Protein AF-A0A6L5G1Q9-F1 (afdb_monomer_lite)

pLDDT: mean 76.97, std 19.08, range [41.25, 98.44]

Foldseek 3Di:
DDDDDDDDPPPPPPPPPPPQEDAAPAPQWVVQEEAFFDKIWGPDWFFWKKKLDQLVLAPQGHPDDGSVCCNVCVVVDQQHPPVDDMDTFDGDPPTDTDMGTHHNDDFDKMKMWGFRCPPVRNHIYIDIHGHDDDPPDPPPPPPPPPPDPPPDPPPDPPPPPVVVVPVVVPPPPPDDDDDD

Sequence (180 aa):
MATLILATIAALLVPAGPASAHGPCLNCLEPSAGPPGTLVQVAPEGVLAVWNPRPNMLALGVPGSSKECDIACARAKPMYHYDEPVVVLAEERPRAPLSFTVPDAPLGRYLVVIYNGSESGHHYTWDFFTVEPTPILPKTVREAGTGWGWVGVAVVGSGAIFGAGYLIGRRRRVSRLPVN

Structure (mmCIF, N/CA/C/O backbone):
data_AF-A0A6L5G1Q9-F1
#
_entry.id   AF-A0A6L5G1Q9-F1
#
loop_
_atom_site.group_PDB
_atom_site.id
_atom_site.type_symbol
_atom_site.label_atom_id
_atom_site.label_alt_id
_atom_site.label_comp_id
_atom_site.label_asym_id
_atom_site.label_entity_id
_atom_site.label_seq_id
_atom_site.pdbx_PDB_ins_code
_atom_site.Cartn_x
_atom_site.Cartn_y
_atom_site.Cartn_z
_atom_site.occupancy
_atom_site.B_iso_or_equiv
_atom_site.auth_seq_id
_atom_site.auth_comp_id
_atom_site.auth_asym_id
_atom_site.auth_atom_id
_atom_site.pdbx_PDB_model_num
ATOM 1 N N . MET A 1 1 ? 52.986 -9.286 -50.124 1.00 41.25 1 MET A N 1
ATOM 2 C CA . MET A 1 1 ? 52.302 -9.942 -48.990 1.00 41.25 1 MET A CA 1
ATOM 3 C C . MET A 1 1 ? 52.219 -8.920 -47.871 1.00 41.25 1 MET A C 1
ATOM 5 O O . MET A 1 1 ? 53.256 -8.577 -47.326 1.00 41.25 1 MET A O 1
ATOM 9 N N . ALA A 1 2 ? 51.041 -8.344 -47.628 1.00 42.62 2 ALA A N 1
ATOM 10 C CA . ALA A 1 2 ? 50.836 -7.311 -46.613 1.00 42.62 2 ALA A CA 1
ATOM 11 C C . ALA A 1 2 ? 49.766 -7.796 -45.629 1.00 42.62 2 ALA A C 1
ATOM 13 O O . ALA A 1 2 ? 48.678 -8.200 -46.036 1.00 42.62 2 ALA A O 1
ATOM 14 N N . THR A 1 3 ? 50.141 -7.827 -44.356 1.00 57.22 3 THR A N 1
ATOM 15 C CA . THR A 1 3 ? 49.402 -8.416 -43.240 1.00 57.22 3 THR A CA 1
ATOM 16 C C . THR A 1 3 ? 48.298 -7.465 -42.782 1.00 57.22 3 THR A C 1
ATOM 18 O O . THR A 1 3 ? 48.574 -6.319 -42.433 1.00 57.22 3 THR A O 1
ATOM 21 N N . LEU A 1 4 ? 47.048 -7.929 -42.790 1.00 60.22 4 LEU A N 1
ATOM 22 C CA . LEU A 1 4 ? 45.874 -7.157 -42.383 1.00 60.22 4 LEU A CA 1
ATOM 23 C C . LEU A 1 4 ? 45.631 -7.376 -40.878 1.00 60.22 4 LEU A C 1
ATOM 25 O O . LEU A 1 4 ? 45.304 -8.485 -40.461 1.00 60.22 4 LEU A O 1
ATOM 29 N N . ILE A 1 5 ? 45.830 -6.341 -40.057 1.00 55.56 5 ILE A N 1
ATOM 30 C CA . ILE A 1 5 ? 45.563 -6.380 -38.611 1.00 55.56 5 ILE A CA 1
ATOM 31 C C . ILE A 1 5 ? 44.097 -5.990 -38.392 1.00 55.56 5 ILE A C 1
ATOM 33 O O . ILE A 1 5 ? 43.738 -4.819 -38.494 1.00 55.56 5 ILE A O 1
ATOM 37 N N . LEU A 1 6 ? 43.243 -6.978 -38.111 1.00 62.41 6 LEU A N 1
ATOM 38 C CA . LEU A 1 6 ? 41.862 -6.759 -37.679 1.00 62.41 6 LEU A CA 1
ATOM 39 C C . LEU A 1 6 ? 41.865 -6.475 -36.168 1.00 62.41 6 LEU A C 1
ATOM 41 O O . LEU A 1 6 ? 42.057 -7.379 -35.358 1.00 62.41 6 LEU A O 1
ATOM 45 N N . ALA A 1 7 ? 41.690 -5.211 -35.784 1.00 55.91 7 ALA A N 1
ATOM 46 C CA . ALA A 1 7 ? 41.508 -4.825 -34.389 1.00 55.91 7 ALA A CA 1
ATOM 47 C C . ALA A 1 7 ? 40.036 -5.024 -33.993 1.00 55.91 7 ALA A C 1
ATOM 49 O O . ALA A 1 7 ? 39.171 -4.214 -34.322 1.00 55.91 7 ALA A O 1
ATOM 50 N N . THR A 1 8 ? 39.745 -6.125 -33.302 1.00 61.81 8 THR A N 1
ATOM 51 C CA . THR A 1 8 ? 38.412 -6.424 -32.770 1.00 61.81 8 THR A CA 1
ATOM 52 C C . THR A 1 8 ? 38.162 -5.570 -31.527 1.00 61.81 8 THR A C 1
ATOM 54 O O . THR A 1 8 ? 38.646 -5.878 -30.439 1.00 61.81 8 THR A O 1
ATOM 57 N N . ILE A 1 9 ? 37.414 -4.477 -31.676 1.00 61.72 9 ILE A N 1
ATOM 58 C CA . ILE A 1 9 ? 36.920 -3.686 -30.543 1.00 61.72 9 ILE A CA 1
ATOM 59 C C . ILE A 1 9 ? 35.783 -4.483 -29.893 1.00 61.72 9 ILE A C 1
ATOM 61 O O . ILE A 1 9 ? 34.638 -4.435 -30.336 1.00 61.72 9 ILE A O 1
ATOM 65 N N . ALA A 1 10 ? 36.102 -5.253 -28.853 1.00 61.66 10 ALA A N 1
ATOM 66 C CA . ALA A 1 10 ? 35.104 -5.859 -27.983 1.00 61.66 10 ALA A CA 1
ATOM 67 C C . ALA A 1 10 ? 34.525 -4.764 -27.074 1.00 61.66 10 ALA A C 1
ATOM 69 O O . ALA A 1 10 ? 35.066 -4.464 -26.011 1.00 61.66 10 ALA A O 1
ATOM 70 N N . ALA A 1 11 ? 33.444 -4.124 -27.520 1.00 58.44 11 ALA A N 1
ATOM 71 C CA . ALA A 1 11 ? 32.656 -3.247 -26.668 1.00 58.44 11 ALA A CA 1
ATOM 72 C C . ALA A 1 11 ? 32.031 -4.093 -25.547 1.00 58.44 11 ALA A C 1
ATOM 74 O O . ALA A 1 11 ? 31.109 -4.875 -25.781 1.00 58.44 11 ALA A O 1
ATOM 75 N N . LEU A 1 12 ? 32.567 -3.957 -24.333 1.00 55.59 12 LEU A N 1
ATOM 76 C CA . LEU A 1 12 ? 31.979 -4.479 -23.103 1.00 55.59 12 LEU A CA 1
ATOM 77 C C . LEU A 1 12 ? 30.628 -3.783 -22.877 1.00 55.59 12 LEU A C 1
ATOM 79 O O . LEU A 1 12 ? 30.547 -2.738 -22.237 1.00 55.59 12 LEU A O 1
ATOM 83 N N . LEU A 1 13 ? 29.562 -4.361 -23.431 1.00 55.50 13 LEU A N 1
ATOM 84 C CA . LEU A 1 13 ? 28.187 -4.095 -23.025 1.00 55.50 13 LEU A CA 1
ATOM 85 C C . LEU A 1 13 ? 28.040 -4.595 -21.587 1.00 55.50 13 LEU A C 1
ATOM 87 O O . LEU A 1 13 ? 27.753 -5.766 -21.358 1.00 55.50 13 LEU A O 1
ATOM 91 N N . VAL A 1 14 ? 28.286 -3.721 -20.611 1.00 54.00 14 VAL A N 1
ATOM 92 C CA . VAL A 1 14 ? 27.855 -3.961 -19.233 1.00 54.00 14 VAL A CA 1
ATOM 93 C C . VAL A 1 14 ? 26.326 -3.901 -19.260 1.00 54.00 14 VAL A C 1
ATOM 95 O O . VAL A 1 14 ? 25.788 -2.829 -19.550 1.00 54.00 14 VAL A O 1
ATOM 98 N N . PRO A 1 15 ? 25.600 -5.009 -19.023 1.00 51.84 15 PRO A N 1
ATOM 99 C CA . PRO A 1 15 ? 24.156 -4.932 -18.901 1.00 51.84 15 PRO A CA 1
ATOM 100 C C . PRO A 1 15 ? 23.852 -4.045 -17.693 1.00 51.84 15 PRO A C 1
ATOM 102 O O . PRO A 1 15 ? 24.214 -4.377 -16.563 1.00 51.84 15 PRO A O 1
ATOM 105 N N . ALA A 1 16 ? 23.226 -2.893 -17.934 1.00 54.84 16 ALA A N 1
ATOM 106 C CA . ALA A 1 16 ? 22.594 -2.134 -16.871 1.00 54.84 16 ALA A CA 1
ATOM 107 C C . ALA A 1 16 ? 21.560 -3.069 -16.234 1.00 54.84 16 ALA A C 1
ATOM 109 O O . ALA A 1 16 ? 20.587 -3.456 -16.883 1.00 54.84 16 ALA A O 1
ATOM 110 N N . GLY A 1 17 ? 21.836 -3.530 -15.013 1.00 50.44 17 GLY A N 1
ATOM 111 C CA . GLY A 1 17 ? 20.915 -4.396 -14.290 1.00 50.44 17 GLY A CA 1
ATOM 112 C C . GLY A 1 17 ? 19.554 -3.704 -14.152 1.00 50.44 17 GLY A C 1
ATOM 113 O O . GLY A 1 17 ? 19.522 -2.483 -13.979 1.00 50.44 17 GLY A O 1
ATOM 114 N N . PRO A 1 18 ? 18.437 -4.444 -14.241 1.00 52.12 18 PRO A N 1
ATOM 115 C CA . PRO A 1 18 ? 17.113 -3.863 -14.071 1.00 52.12 18 PRO A CA 1
ATOM 116 C C . PRO A 1 18 ? 17.001 -3.308 -12.649 1.00 52.12 18 PRO A C 1
ATOM 118 O O . PRO A 1 18 ? 17.084 -4.053 -11.669 1.00 52.12 18 PRO A O 1
ATOM 121 N N . ALA A 1 19 ? 16.838 -1.994 -12.525 1.00 57.06 19 ALA A N 1
ATOM 122 C CA . ALA A 1 19 ? 16.548 -1.342 -11.256 1.00 57.06 19 ALA A CA 1
ATOM 123 C C . ALA A 1 19 ? 15.048 -1.501 -10.955 1.00 57.06 19 ALA A C 1
ATOM 125 O O . ALA A 1 19 ? 14.304 -0.531 -10.919 1.00 57.06 19 ALA A O 1
ATOM 126 N N . SER A 1 20 ? 14.619 -2.751 -10.753 1.00 61.97 20 SER A N 1
ATOM 127 C CA . SER A 1 20 ? 13.203 -3.150 -10.709 1.00 61.97 20 SER A CA 1
ATOM 128 C C . SER A 1 20 ? 12.460 -2.763 -9.430 1.00 61.97 20 SER A C 1
ATOM 130 O O . SER A 1 20 ? 11.253 -2.955 -9.320 1.00 61.97 20 SER A O 1
ATOM 132 N N . ALA A 1 21 ? 13.146 -2.192 -8.443 1.00 66.50 21 ALA A N 1
ATOM 133 C CA . ALA A 1 21 ? 12.503 -1.630 -7.268 1.00 66.50 21 ALA A CA 1
ATOM 134 C C . ALA A 1 21 ? 13.220 -0.356 -6.843 1.00 66.50 21 ALA A C 1
ATOM 136 O O . ALA A 1 21 ? 14.438 -0.338 -6.641 1.00 66.50 21 ALA A O 1
ATOM 137 N N . HIS A 1 22 ? 12.441 0.697 -6.643 1.00 68.44 22 HIS A N 1
ATOM 138 C CA . HIS A 1 22 ? 12.877 1.819 -5.838 1.00 68.44 22 HIS A CA 1
ATOM 139 C C . HIS A 1 22 ? 12.649 1.458 -4.366 1.00 68.44 22 HIS A C 1
ATOM 141 O O . HIS A 1 22 ? 11.697 0.753 -4.028 1.00 68.44 22 HIS A O 1
ATOM 147 N N . GLY A 1 23 ? 13.567 1.885 -3.493 1.00 70.81 23 GLY A N 1
ATOM 148 C CA . GLY A 1 23 ? 13.466 1.667 -2.048 1.00 70.81 23 GLY A CA 1
ATOM 149 C C . GLY A 1 23 ? 12.203 2.300 -1.439 1.00 70.81 23 GLY A C 1
ATOM 150 O O . GLY A 1 23 ? 11.296 2.705 -2.173 1.00 70.81 23 GLY A O 1
ATOM 151 N N . PRO A 1 24 ? 12.131 2.426 -0.101 1.00 80.62 24 PRO A N 1
ATOM 152 C CA . PRO A 1 24 ? 11.036 3.175 0.490 1.00 80.62 24 PRO A CA 1
ATOM 153 C C . PRO A 1 24 ? 11.051 4.579 -0.095 1.00 80.62 24 PRO A C 1
ATOM 155 O O . PRO A 1 24 ? 12.080 5.253 -0.058 1.00 80.62 24 PRO A O 1
ATOM 158 N N . CYS A 1 25 ? 9.915 5.034 -0.595 1.00 87.88 25 CYS A N 1
ATOM 159 C CA . CYS A 1 25 ? 9.758 6.439 -0.954 1.00 87.88 25 CYS A CA 1
ATOM 160 C C . CYS A 1 25 ? 9.577 7.339 0.281 1.00 87.88 25 CYS A C 1
ATOM 162 O O . CYS A 1 25 ? 9.632 8.559 0.152 1.00 87.88 25 CYS A O 1
ATOM 164 N N . LEU A 1 26 ? 9.394 6.739 1.468 1.00 83.25 26 LEU A N 1
ATOM 165 C CA . LEU A 1 26 ? 9.315 7.350 2.803 1.00 83.25 26 LEU A CA 1
ATOM 166 C C . LEU A 1 26 ? 8.161 8.334 3.042 1.00 83.25 26 LEU A C 1
ATOM 168 O O . LEU A 1 26 ? 7.959 8.682 4.197 1.00 83.25 26 LEU A O 1
ATOM 172 N N . ASN A 1 27 ? 7.445 8.773 2.004 1.00 90.31 27 ASN A N 1
ATOM 173 C CA . ASN A 1 27 ? 6.257 9.629 2.070 1.00 90.31 27 ASN A CA 1
ATOM 174 C C . ASN A 1 27 ? 5.398 9.454 0.802 1.00 90.31 27 ASN A C 1
ATOM 176 O O . ASN A 1 27 ? 5.044 10.436 0.146 1.00 90.31 27 ASN A O 1
ATOM 180 N N . CYS A 1 28 ? 5.129 8.211 0.390 1.00 94.75 28 CYS A N 1
ATOM 181 C CA . CYS A 1 28 ? 4.230 7.990 -0.744 1.00 94.75 28 CYS A CA 1
ATOM 182 C C . CYS A 1 28 ? 2.758 8.100 -0.370 1.00 94.75 28 CYS A C 1
ATOM 184 O O . CYS A 1 28 ? 1.931 8.261 -1.260 1.00 94.75 28 CYS A O 1
ATOM 186 N N . LEU A 1 29 ? 2.419 7.914 0.903 1.00 97.12 29 LEU A N 1
ATOM 187 C CA . LEU A 1 29 ? 1.039 7.822 1.364 1.00 97.12 29 LEU A CA 1
ATOM 188 C C . LEU A 1 29 ? 0.688 9.059 2.179 1.00 97.12 29 LEU A C 1
ATOM 190 O O . LEU A 1 29 ? 1.331 9.326 3.191 1.00 97.12 29 LEU A O 1
ATOM 194 N N . GLU A 1 30 ? -0.353 9.773 1.759 1.00 97.50 30 GLU A N 1
ATOM 195 C CA . GLU A 1 30 ? -0.864 10.940 2.474 1.00 97.50 30 GLU A CA 1
ATOM 196 C C . GLU A 1 30 ? -2.378 10.794 2.729 1.00 97.50 30 GLU A C 1
ATOM 198 O O . GLU A 1 30 ? -3.166 10.837 1.778 1.00 97.50 30 GLU A O 1
ATOM 203 N N . PRO A 1 31 ? -2.812 10.614 3.991 1.00 97.75 31 PRO A N 1
ATOM 204 C CA . PRO A 1 31 ? -1.974 10.394 5.174 1.00 97.75 31 PRO A CA 1
ATOM 205 C C . PRO A 1 31 ? -1.308 9.003 5.160 1.00 97.75 31 PRO A C 1
ATOM 207 O O . PRO A 1 31 ? -1.755 8.090 4.466 1.00 97.75 31 PRO A O 1
ATOM 210 N N . SER A 1 32 ? -0.272 8.814 5.982 1.00 97.06 32 SER A N 1
ATOM 211 C CA . SER A 1 32 ? 0.403 7.517 6.195 1.00 97.06 32 SER A CA 1
ATOM 212 C C . SER A 1 32 ? -0.124 6.736 7.410 1.00 97.06 32 SER A C 1
ATOM 214 O O . SER A 1 32 ? 0.368 5.651 7.734 1.00 97.06 32 SER A O 1
ATOM 216 N N . ALA A 1 33 ? -1.136 7.268 8.094 1.00 97.75 33 ALA A N 1
ATOM 217 C CA . ALA A 1 33 ? -1.801 6.620 9.214 1.00 97.75 33 ALA A CA 1
ATOM 218 C C . ALA A 1 33 ? -3.267 7.053 9.320 1.00 97.75 33 ALA A C 1
ATOM 220 O O . ALA A 1 33 ? -3.642 8.141 8.877 1.00 97.75 33 ALA A O 1
ATOM 221 N N . GLY A 1 34 ? -4.090 6.190 9.909 1.00 97.62 34 GLY A N 1
ATOM 222 C CA . GLY A 1 34 ? -5.487 6.476 10.211 1.00 97.62 34 GLY A CA 1
ATOM 223 C C . GLY A 1 34 ? -6.336 5.212 10.350 1.00 97.62 34 GLY A C 1
ATOM 224 O O . GLY A 1 34 ? -5.842 4.097 10.158 1.00 97.62 34 GLY A O 1
ATOM 225 N N . PRO A 1 35 ? -7.620 5.351 10.708 1.00 97.88 35 PRO A N 1
ATOM 226 C CA . PRO A 1 35 ? -8.516 4.210 10.854 1.00 97.88 35 PRO A CA 1
ATOM 227 C C . PRO A 1 35 ? -8.919 3.587 9.507 1.00 97.88 35 PRO A C 1
ATOM 229 O O . PRO A 1 35 ? -8.747 4.220 8.455 1.00 97.88 35 PRO A O 1
ATOM 232 N N . PRO A 1 36 ? -9.527 2.385 9.517 1.00 97.38 36 PRO A N 1
ATOM 233 C CA . PRO A 1 36 ? -10.255 1.870 8.362 1.00 97.38 36 PRO A CA 1
ATOM 234 C C . PRO A 1 36 ? -11.224 2.913 7.794 1.00 97.38 36 PRO A C 1
ATOM 236 O O . PRO A 1 36 ? -11.874 3.648 8.542 1.00 97.38 36 PRO A O 1
ATOM 239 N N . GLY A 1 37 ? -11.315 3.002 6.468 1.00 97.44 37 GLY A N 1
ATOM 240 C CA . GLY A 1 37 ? -12.124 4.022 5.796 1.00 97.44 37 GLY A CA 1
ATOM 241 C C . GLY A 1 37 ? -11.395 5.340 5.497 1.00 97.44 37 GLY A C 1
ATOM 242 O O . GLY A 1 37 ? -11.940 6.176 4.776 1.00 97.44 37 GLY A O 1
ATOM 243 N N . THR A 1 38 ? -10.170 5.539 5.994 1.00 98.25 38 THR A N 1
ATOM 244 C CA . THR A 1 38 ? -9.340 6.705 5.640 1.00 98.25 38 THR A CA 1
ATOM 245 C C . THR A 1 38 ? -9.088 6.748 4.130 1.00 98.25 38 THR A C 1
ATOM 247 O O . THR A 1 38 ? -8.693 5.742 3.543 1.00 98.25 38 TH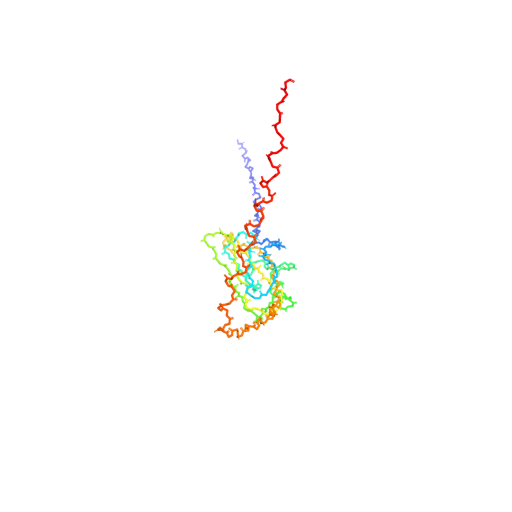R A O 1
ATOM 250 N N . LEU A 1 39 ? -9.306 7.905 3.496 1.00 98.44 39 LEU A N 1
ATOM 251 C CA . LEU A 1 39 ? -8.911 8.145 2.107 1.00 98.44 39 LEU A CA 1
ATOM 252 C C . LEU A 1 39 ? -7.425 8.508 2.066 1.00 98.44 39 LEU A C 1
ATOM 254 O O . LEU A 1 39 ? -7.015 9.471 2.709 1.00 98.44 39 LEU A O 1
ATOM 258 N N . VAL A 1 40 ? -6.651 7.755 1.293 1.00 98.38 40 VAL A N 1
ATOM 259 C CA . VAL A 1 40 ? -5.206 7.918 1.131 1.00 98.38 40 VAL A CA 1
ATOM 260 C C . VAL A 1 40 ? -4.902 8.315 -0.302 1.00 98.38 40 VAL A C 1
ATOM 262 O O . VAL A 1 40 ? -5.382 7.682 -1.244 1.00 98.38 40 VAL A O 1
ATOM 265 N N . GLN A 1 41 ? -4.087 9.352 -0.457 1.00 98.06 41 GLN A N 1
ATOM 266 C CA . GLN A 1 41 ? -3.495 9.756 -1.724 1.00 98.06 41 GLN A CA 1
ATOM 267 C C . GLN A 1 41 ? -2.110 9.138 -1.875 1.00 98.06 41 GLN A C 1
ATOM 269 O O . GLN A 1 41 ? -1.348 9.067 -0.911 1.00 98.06 41 GLN A O 1
ATOM 274 N N . VAL A 1 42 ? -1.784 8.711 -3.093 1.00 96.56 42 VAL A N 1
ATOM 275 C CA . VAL A 1 42 ? -0.505 8.082 -3.415 1.00 96.56 42 VAL A CA 1
ATOM 276 C C . VAL A 1 42 ? 0.335 9.000 -4.297 1.00 96.56 42 VAL A C 1
ATOM 278 O O . VAL A 1 42 ? -0.097 9.416 -5.372 1.00 96.56 42 VAL A O 1
ATOM 281 N N . ALA A 1 43 ? 1.570 9.256 -3.882 1.00 91.81 43 ALA A N 1
ATOM 282 C CA . ALA A 1 43 ? 2.612 9.873 -4.692 1.00 91.81 43 ALA A CA 1
ATOM 283 C C . ALA A 1 43 ? 3.825 8.932 -4.735 1.00 91.81 43 ALA A C 1
ATOM 285 O O . ALA A 1 43 ? 4.238 8.471 -3.688 1.00 91.81 43 ALA A O 1
ATOM 286 N N . PRO A 1 44 ? 4.455 8.632 -5.879 1.00 88.88 44 PRO A N 1
ATOM 287 C CA . PRO A 1 44 ? 4.199 9.163 -7.212 1.00 88.88 44 PRO A CA 1
ATOM 288 C C . PRO A 1 44 ? 2.986 8.508 -7.895 1.00 88.88 44 PRO A C 1
ATOM 290 O O . PRO A 1 44 ? 2.416 7.545 -7.390 1.00 88.88 44 PRO A O 1
ATOM 293 N N . GLU A 1 45 ? 2.643 8.997 -9.092 1.00 92.75 45 GLU A N 1
ATOM 294 C CA . GLU A 1 45 ? 1.679 8.337 -9.980 1.00 92.75 45 GLU A CA 1
ATOM 295 C C . GLU A 1 45 ? 2.049 6.869 -10.215 1.00 92.75 45 GLU A C 1
ATOM 297 O O . GLU A 1 45 ? 3.227 6.536 -10.424 1.00 92.75 45 GLU A O 1
ATOM 302 N N . GLY A 1 46 ? 1.031 6.015 -10.272 1.00 93.38 46 GLY A N 1
ATOM 303 C CA . GLY A 1 46 ? 1.160 4.577 -10.433 1.00 93.38 46 GLY A CA 1
ATOM 304 C C . GLY A 1 46 ? 0.086 3.995 -11.345 1.00 93.38 46 GLY A C 1
ATOM 305 O O . GLY A 1 46 ? -0.724 4.710 -11.924 1.00 93.38 46 GLY A O 1
ATOM 306 N N . VAL A 1 47 ? 0.116 2.676 -11.493 1.00 96.00 47 VAL A N 1
ATOM 307 C CA . VAL A 1 47 ? -0.929 1.897 -12.175 1.00 96.00 47 VAL A CA 1
ATOM 308 C C . VAL A 1 47 ? -1.612 0.912 -11.238 1.00 96.00 47 VAL A C 1
ATOM 310 O O . VAL A 1 47 ? -2.668 0.397 -11.572 1.00 96.00 47 VAL A O 1
ATOM 313 N N . LEU A 1 48 ? -0.999 0.595 -10.093 1.00 96.62 48 LEU A N 1
ATOM 314 C CA . LEU A 1 48 ? -1.504 -0.403 -9.158 1.00 96.62 48 LEU A CA 1
ATOM 315 C C . LEU A 1 48 ? -0.965 -0.127 -7.751 1.00 96.62 48 LEU A C 1
ATOM 317 O O . LEU A 1 48 ? 0.243 0.040 -7.583 1.00 96.62 48 LEU A O 1
ATOM 321 N N . ALA A 1 49 ? -1.839 -0.142 -6.749 1.00 97.00 49 ALA A N 1
ATOM 322 C CA . ALA A 1 49 ? -1.474 -0.143 -5.335 1.00 97.00 49 ALA A CA 1
ATOM 323 C C . ALA A 1 49 ? -1.961 -1.441 -4.674 1.00 97.00 49 ALA A C 1
ATOM 325 O O . ALA A 1 49 ? -3.124 -1.817 -4.815 1.00 97.00 49 ALA A O 1
ATOM 326 N N . VAL A 1 50 ? -1.077 -2.130 -3.950 1.00 97.06 50 VAL A N 1
ATOM 327 C CA . VAL A 1 50 ? -1.352 -3.419 -3.301 1.00 97.06 50 VAL A CA 1
ATOM 328 C C . VAL A 1 50 ? -1.064 -3.326 -1.808 1.00 97.06 50 VAL A C 1
ATOM 330 O O . VAL A 1 50 ? 0.036 -2.964 -1.396 1.00 97.06 50 VAL A O 1
ATOM 333 N N . TRP A 1 51 ? -2.049 -3.698 -1.003 1.00 97.19 51 TRP A N 1
ATOM 334 C CA . TRP A 1 51 ? -1.994 -3.787 0.451 1.00 97.19 51 TRP A CA 1
ATOM 335 C C . TRP A 1 51 ? -1.528 -5.164 0.916 1.00 97.19 51 TRP A C 1
ATOM 337 O O . TRP A 1 51 ? -1.983 -6.185 0.392 1.00 97.19 51 TRP A O 1
ATOM 347 N N . ASN A 1 52 ? -0.678 -5.186 1.946 1.00 95.50 52 ASN A N 1
ATOM 348 C CA . ASN A 1 52 ? -0.188 -6.396 2.612 1.00 95.50 52 ASN A CA 1
ATOM 349 C C . ASN A 1 52 ? 0.350 -7.472 1.642 1.00 95.50 52 ASN A C 1
ATOM 351 O O . ASN A 1 52 ? -0.011 -8.648 1.765 1.00 95.50 52 ASN A O 1
ATOM 355 N N . PRO A 1 53 ? 1.180 -7.116 0.642 1.00 93.69 53 PRO A N 1
ATOM 356 C CA . PRO A 1 53 ? 1.631 -8.084 -0.345 1.00 93.69 53 PRO A CA 1
ATOM 357 C C . PRO A 1 53 ? 2.484 -9.173 0.302 1.00 93.69 53 PRO A C 1
ATOM 359 O O . PRO A 1 53 ? 3.169 -8.962 1.305 1.00 93.69 53 PRO A O 1
ATOM 362 N N . ARG A 1 54 ? 2.470 -10.364 -0.299 1.00 90.81 54 ARG A N 1
ATOM 363 C CA . ARG A 1 54 ? 3.325 -11.470 0.140 1.00 90.81 54 ARG A CA 1
ATOM 364 C C . ARG A 1 54 ? 4.735 -11.330 -0.442 1.00 90.81 54 ARG A C 1
ATOM 366 O O . ARG A 1 54 ? 4.872 -10.862 -1.572 1.00 90.81 54 ARG A O 1
ATOM 373 N N . PRO A 1 55 ? 5.776 -11.828 0.250 1.00 88.12 55 PRO A N 1
ATOM 374 C CA . PRO A 1 55 ? 7.156 -11.784 -0.245 1.00 88.12 55 PRO A CA 1
ATOM 375 C C . PRO A 1 55 ? 7.332 -12.332 -1.663 1.00 88.12 55 PRO A C 1
ATOM 377 O O . PRO A 1 55 ? 8.056 -11.769 -2.476 1.00 88.12 55 PRO A O 1
ATOM 380 N N . ASN A 1 56 ? 6.647 -13.433 -1.979 1.00 87.50 56 ASN A N 1
ATOM 381 C CA . ASN A 1 56 ? 6.738 -14.099 -3.277 1.00 87.50 56 ASN A CA 1
ATOM 382 C C . ASN A 1 56 ? 6.081 -13.308 -4.422 1.00 87.50 56 ASN A C 1
ATOM 384 O O . ASN A 1 56 ? 6.348 -13.617 -5.580 1.00 87.50 56 ASN A O 1
ATOM 388 N N . MET A 1 57 ? 5.256 -12.300 -4.119 1.00 88.31 57 MET A N 1
ATOM 389 C CA . MET A 1 57 ? 4.677 -11.389 -5.113 1.00 88.31 57 MET A CA 1
ATOM 390 C C . MET A 1 57 ? 5.653 -10.284 -5.531 1.00 88.31 57 MET A C 1
ATOM 392 O O . MET A 1 57 ? 5.459 -9.639 -6.559 1.00 88.31 57 MET A O 1
ATOM 396 N N . LEU A 1 58 ? 6.697 -10.050 -4.737 1.00 87.31 58 LEU A N 1
ATOM 397 C CA . LEU A 1 58 ? 7.635 -8.957 -4.939 1.00 87.31 58 LEU A CA 1
ATOM 398 C C . LEU A 1 58 ? 8.831 -9.463 -5.739 1.00 87.31 58 LEU A C 1
ATOM 400 O O . LEU A 1 58 ? 9.504 -10.423 -5.352 1.00 87.31 58 LEU A O 1
ATOM 404 N N . ALA A 1 59 ? 9.094 -8.827 -6.883 1.00 83.12 59 ALA A N 1
ATOM 405 C CA . ALA A 1 59 ? 10.146 -9.263 -7.797 1.00 83.12 59 ALA A CA 1
ATOM 406 C C . ALA A 1 59 ? 11.512 -9.317 -7.098 1.00 83.12 59 ALA A C 1
ATOM 408 O O . ALA A 1 59 ? 12.227 -10.307 -7.272 1.00 83.12 59 ALA A O 1
ATOM 409 N N . LEU A 1 60 ? 11.802 -8.320 -6.253 1.00 80.44 60 LEU A N 1
ATOM 410 C CA . LEU A 1 60 ? 13.068 -8.151 -5.536 1.00 80.44 60 LEU A CA 1
ATOM 411 C C . LEU A 1 60 ? 12.950 -8.290 -4.005 1.00 80.44 60 LEU A C 1
ATOM 413 O O . LEU A 1 60 ? 13.961 -8.179 -3.319 1.00 80.44 60 LEU A O 1
ATOM 417 N N . GLY A 1 61 ? 11.754 -8.553 -3.468 1.00 79.12 61 GLY A N 1
ATOM 418 C CA . GLY A 1 61 ? 11.490 -8.493 -2.023 1.00 79.12 61 GLY A CA 1
ATOM 419 C C . GLY A 1 61 ? 11.225 -7.069 -1.508 1.00 79.12 61 GLY A C 1
ATOM 420 O O . GLY A 1 61 ? 10.987 -6.138 -2.279 1.00 79.12 61 GLY A O 1
ATOM 421 N N . VAL A 1 62 ? 11.232 -6.899 -0.192 1.00 69.44 62 VAL A N 1
ATOM 422 C CA . VAL A 1 62 ? 11.139 -5.614 0.531 1.00 69.44 62 VAL A CA 1
ATOM 423 C C . VAL A 1 62 ? 12.481 -5.347 1.235 1.00 69.44 62 VAL A C 1
ATOM 425 O O . VAL A 1 62 ? 13.373 -6.192 1.214 1.00 69.44 62 VAL A O 1
ATOM 428 N N . PRO A 1 63 ? 12.734 -4.157 1.805 1.00 62.47 63 PRO A N 1
ATOM 429 C CA . PRO A 1 63 ? 14.097 -3.736 2.119 1.00 62.47 63 PRO A CA 1
ATOM 430 C C . PRO A 1 63 ? 14.757 -4.577 3.219 1.00 62.47 63 PRO A C 1
ATOM 432 O O . PRO A 1 63 ? 14.112 -5.104 4.130 1.00 62.47 63 PRO A O 1
ATOM 435 N N . GLY A 1 64 ? 16.091 -4.585 3.178 1.00 59.22 64 GLY A N 1
ATOM 436 C CA . GLY A 1 64 ? 16.952 -5.142 4.224 1.00 59.22 64 GLY A CA 1
ATOM 437 C C . GLY A 1 64 ? 17.239 -6.638 4.091 1.00 59.22 64 GLY A C 1
ATOM 438 O O . GLY A 1 64 ? 17.903 -7.199 4.959 1.00 59.22 64 GLY A O 1
ATOM 439 N N . SER A 1 65 ? 16.769 -7.289 3.026 1.00 61.25 65 SER A N 1
ATOM 440 C CA . SER A 1 65 ? 16.983 -8.719 2.783 1.00 61.25 65 SER A CA 1
ATOM 441 C C . SER A 1 65 ? 16.989 -9.053 1.294 1.00 61.25 65 SER A C 1
ATOM 443 O O . SER A 1 65 ? 16.409 -8.330 0.492 1.00 61.25 65 SER A O 1
ATOM 445 N N . SER A 1 66 ? 17.633 -10.163 0.921 1.00 75.31 66 SER A N 1
ATOM 446 C CA . SER A 1 66 ? 17.400 -10.768 -0.393 1.00 75.31 66 SER A CA 1
ATOM 447 C C . SER A 1 66 ? 15.968 -11.302 -0.475 1.00 75.31 66 SER A C 1
ATOM 449 O O . SER A 1 66 ? 15.352 -11.585 0.556 1.00 75.31 66 SER A O 1
ATOM 451 N N . LYS A 1 67 ? 15.455 -11.510 -1.689 1.00 79.62 67 LYS A N 1
ATOM 452 C CA . LYS A 1 67 ? 14.144 -12.133 -1.916 1.00 79.62 67 LYS A CA 1
ATOM 453 C C . LYS A 1 67 ? 13.991 -13.459 -1.167 1.00 79.62 67 LYS A C 1
ATOM 455 O O . LYS A 1 67 ? 12.950 -13.723 -0.573 1.00 79.62 67 LYS A O 1
ATOM 460 N N . GLU A 1 68 ? 15.036 -14.282 -1.164 1.00 80.56 68 GLU A N 1
ATOM 461 C CA . GLU A 1 68 ? 15.069 -15.567 -0.463 1.00 80.56 68 GLU A CA 1
ATOM 462 C C . GLU A 1 68 ? 14.924 -15.371 1.047 1.00 80.56 68 GLU A C 1
ATOM 464 O O . GLU A 1 68 ? 14.168 -16.090 1.698 1.00 80.56 68 GLU A O 1
ATOM 469 N N . CYS A 1 69 ? 15.612 -14.370 1.598 1.00 77.19 69 CYS A N 1
ATOM 470 C CA . CYS A 1 69 ? 15.517 -14.020 3.007 1.00 77.19 69 CYS A CA 1
ATOM 471 C C . CYS A 1 69 ? 14.151 -13.412 3.344 1.00 77.19 69 CYS A C 1
ATOM 473 O O . CYS A 1 69 ? 13.583 -13.760 4.370 1.00 77.19 69 CYS A O 1
ATOM 475 N N . ASP A 1 70 ? 13.545 -12.599 2.478 1.00 78.06 70 ASP A N 1
ATOM 476 C CA . ASP A 1 70 ? 12.165 -12.167 2.696 1.00 78.06 70 ASP A CA 1
ATOM 477 C C . ASP A 1 70 ? 11.199 -13.344 2.714 1.00 78.06 70 ASP A C 1
ATOM 479 O O . ASP A 1 70 ? 10.385 -13.433 3.621 1.00 78.06 70 ASP A O 1
ATOM 483 N N . ILE A 1 71 ? 11.304 -14.292 1.785 1.00 80.12 71 ILE A N 1
ATOM 484 C CA . ILE A 1 71 ? 10.438 -15.478 1.790 1.00 80.12 71 ILE A CA 1
ATOM 485 C C . ILE A 1 71 ? 10.648 -16.305 3.069 1.00 80.12 71 ILE A C 1
ATOM 487 O O . ILE A 1 71 ? 9.672 -16.708 3.704 1.00 80.12 71 ILE A O 1
ATOM 491 N N . ALA A 1 72 ? 11.901 -16.538 3.467 1.00 81.62 72 ALA A N 1
ATOM 492 C CA . ALA A 1 72 ? 12.233 -17.363 4.628 1.00 81.62 72 ALA A CA 1
ATOM 493 C C . ALA A 1 72 ? 11.922 -16.677 5.971 1.00 81.62 72 ALA A C 1
ATOM 495 O O . ALA A 1 72 ? 11.481 -17.329 6.916 1.00 81.62 72 ALA A O 1
ATOM 496 N N . CYS A 1 73 ? 12.138 -15.365 6.067 1.00 80.12 73 CYS A N 1
ATOM 497 C CA . CYS A 1 73 ? 12.064 -14.602 7.312 1.00 80.12 73 CYS A CA 1
ATOM 498 C C . CYS A 1 73 ? 10.780 -13.785 7.452 1.00 80.12 73 CYS A C 1
ATOM 500 O O . CYS A 1 73 ? 10.550 -13.223 8.520 1.00 80.12 73 CYS A O 1
ATOM 502 N N . ALA A 1 74 ? 9.930 -13.703 6.429 1.00 78.62 74 ALA A N 1
ATOM 503 C CA . ALA A 1 74 ? 8.742 -12.859 6.476 1.00 78.62 74 ALA A CA 1
ATOM 504 C C . ALA A 1 74 ? 7.810 -13.176 7.641 1.00 78.62 74 ALA A C 1
ATOM 506 O O . ALA A 1 74 ? 7.273 -12.250 8.237 1.00 78.62 74 ALA A O 1
ATOM 507 N N . ARG A 1 75 ? 7.674 -14.449 8.034 1.00 76.19 75 ARG A N 1
ATOM 508 C CA . ARG A 1 75 ? 6.886 -14.826 9.222 1.00 76.19 75 ARG A CA 1
ATOM 509 C C . ARG A 1 75 ? 7.405 -14.199 10.521 1.00 76.19 75 ARG A C 1
ATOM 511 O O . ARG A 1 75 ? 6.630 -14.025 11.449 1.00 76.19 75 ARG A O 1
ATOM 518 N N . ALA A 1 76 ? 8.695 -13.879 10.593 1.00 80.25 76 ALA A N 1
ATOM 519 C CA . ALA A 1 76 ? 9.308 -13.217 11.740 1.00 80.25 76 ALA A CA 1
ATOM 520 C C . ALA A 1 76 ? 9.284 -11.681 11.631 1.00 80.25 76 ALA A C 1
ATOM 522 O O . ALA A 1 76 ? 9.648 -10.998 12.587 1.00 80.25 76 ALA A O 1
ATOM 523 N N . LYS A 1 77 ? 8.884 -11.118 10.481 1.00 78.75 77 LYS A N 1
ATOM 524 C CA . LYS A 1 77 ? 8.836 -9.669 10.272 1.00 78.75 77 LYS A CA 1
ATOM 525 C C . LYS A 1 77 ? 7.418 -9.147 10.552 1.00 78.75 77 LYS A C 1
ATOM 527 O O . LYS A 1 77 ? 6.483 -9.557 9.870 1.00 78.75 77 LYS A O 1
ATOM 532 N N . PRO A 1 78 ? 7.248 -8.163 11.454 1.00 79.56 78 PRO A N 1
ATOM 533 C CA . PRO A 1 78 ? 5.930 -7.667 11.875 1.00 79.56 78 PRO A CA 1
ATOM 534 C C . PRO A 1 78 ? 5.176 -6.872 10.796 1.00 79.56 78 PRO A C 1
ATOM 536 O O . PRO A 1 78 ? 4.064 -6.418 11.032 1.00 79.56 78 PRO A O 1
ATOM 539 N N . MET A 1 79 ? 5.782 -6.667 9.624 1.00 79.88 79 MET A N 1
ATOM 540 C CA . MET A 1 79 ? 5.154 -5.982 8.493 1.00 79.88 79 MET A CA 1
ATOM 541 C C . MET A 1 79 ? 4.298 -6.897 7.610 1.00 79.88 79 MET A C 1
ATOM 543 O O . MET A 1 79 ? 3.544 -6.395 6.780 1.00 79.88 79 MET A O 1
ATOM 547 N N . TYR A 1 80 ? 4.437 -8.220 7.754 1.00 83.75 80 TYR A N 1
ATOM 548 C CA . TYR A 1 80 ? 3.650 -9.191 7.004 1.00 83.75 80 TYR A CA 1
ATOM 549 C C . TYR A 1 80 ? 2.558 -9.776 7.888 1.00 83.75 80 TYR A C 1
ATOM 551 O O . TYR A 1 80 ? 2.815 -10.610 8.757 1.00 83.75 80 TYR A O 1
ATOM 559 N N . HIS A 1 81 ? 1.322 -9.380 7.613 1.00 91.00 81 HIS A N 1
ATOM 560 C CA . HIS A 1 81 ? 0.149 -9.880 8.319 1.00 91.00 81 HIS A CA 1
ATOM 561 C C . HIS A 1 81 ? -0.375 -11.099 7.563 1.00 91.00 81 HIS A C 1
ATOM 563 O O . HIS A 1 81 ? -1.183 -10.977 6.644 1.00 91.00 81 HIS A O 1
ATOM 569 N N . TYR A 1 82 ? 0.169 -12.284 7.861 1.00 89.62 82 TYR A N 1
ATOM 570 C CA . TYR A 1 82 ? -0.132 -13.523 7.122 1.00 89.62 82 TYR A CA 1
ATOM 571 C C . TYR A 1 82 ? -1.572 -14.014 7.264 1.00 89.62 82 TYR A C 1
ATOM 573 O O . TYR A 1 82 ? -2.060 -14.698 6.364 1.00 89.62 82 TYR A O 1
ATOM 581 N N . ASP A 1 83 ? -2.234 -13.637 8.350 1.00 92.44 83 ASP A N 1
ATOM 582 C CA . ASP A 1 83 ? -3.637 -13.965 8.599 1.00 92.44 83 ASP A CA 1
ATOM 583 C C . ASP A 1 83 ? -4.590 -12.978 7.900 1.00 92.44 83 ASP A C 1
ATOM 585 O O . ASP A 1 83 ? -5.759 -13.287 7.692 1.00 92.44 83 ASP A O 1
ATOM 589 N N . GLU A 1 84 ? -4.064 -11.838 7.440 1.00 94.38 84 GLU A N 1
ATOM 590 C CA . GLU A 1 84 ? -4.807 -10.814 6.706 1.00 94.38 84 GLU A CA 1
ATOM 591 C C . GLU A 1 84 ? -4.661 -10.984 5.189 1.00 94.38 84 GLU A C 1
ATOM 593 O O . GLU A 1 84 ? -3.605 -11.424 4.711 1.00 94.38 84 GLU A O 1
ATOM 598 N N . PRO A 1 85 ? -5.682 -10.627 4.391 1.00 95.38 85 PRO A N 1
ATOM 599 C CA . PRO A 1 85 ? -5.642 -10.784 2.944 1.00 95.38 85 PRO A CA 1
ATOM 600 C C . PRO A 1 85 ? -4.659 -9.816 2.271 1.00 95.38 85 PRO A C 1
ATOM 602 O O . PRO A 1 85 ? -4.301 -8.763 2.801 1.00 95.38 85 PRO A O 1
ATOM 605 N N . VAL A 1 86 ? -4.256 -10.180 1.052 1.00 96.56 86 VAL A N 1
ATOM 606 C CA . VAL A 1 86 ? -3.656 -9.249 0.089 1.00 96.56 86 VAL A CA 1
ATOM 607 C C . VAL A 1 86 ? -4.797 -8.543 -0.632 1.00 96.56 86 VAL A C 1
ATOM 609 O O . VAL A 1 86 ? -5.701 -9.216 -1.129 1.00 96.56 86 VAL A O 1
ATOM 612 N N . VAL A 1 87 ? -4.759 -7.215 -0.722 1.00 97.44 87 VAL A N 1
ATOM 613 C CA . VAL A 1 87 ? -5.840 -6.436 -1.348 1.00 97.44 87 VAL A CA 1
ATOM 614 C C . VAL A 1 87 ? -5.268 -5.531 -2.430 1.00 97.44 87 VAL A C 1
ATOM 616 O O . VAL A 1 87 ? -4.296 -4.817 -2.199 1.00 97.44 87 VAL A O 1
ATOM 619 N N . VAL A 1 88 ? -5.875 -5.542 -3.615 1.00 97.31 88 VAL A N 1
ATOM 620 C CA . VAL A 1 88 ? -5.629 -4.509 -4.628 1.00 97.31 88 VAL A CA 1
ATOM 621 C C . VAL A 1 88 ? -6.446 -3.283 -4.238 1.00 97.31 88 VAL A C 1
ATOM 623 O O . VAL A 1 88 ? -7.671 -3.344 -4.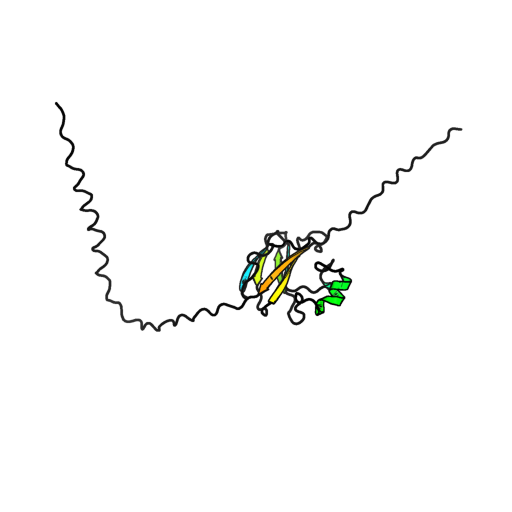202 1.00 97.31 88 VAL A O 1
ATOM 626 N N . LEU A 1 89 ? -5.761 -2.197 -3.895 1.00 96.19 89 LEU A N 1
ATOM 627 C CA . LEU A 1 89 ? -6.366 -0.972 -3.373 1.00 96.19 89 LEU A CA 1
ATOM 628 C C . LEU A 1 89 ? -6.846 -0.036 -4.483 1.00 96.19 89 LEU A C 1
ATOM 630 O O . LEU A 1 89 ? -7.891 0.594 -4.352 1.00 96.19 89 LEU A O 1
ATOM 634 N N . ALA A 1 90 ? -6.065 0.065 -5.554 1.00 95.00 90 ALA A N 1
ATOM 635 C CA . ALA A 1 90 ? -6.351 0.894 -6.717 1.00 95.00 90 ALA A CA 1
ATOM 636 C C . ALA A 1 90 ? -5.651 0.304 -7.941 1.00 95.00 90 ALA A C 1
ATOM 638 O O . ALA A 1 90 ? -4.535 -0.205 -7.815 1.00 95.00 90 ALA A O 1
ATOM 639 N N . GLU A 1 91 ? -6.277 0.407 -9.110 1.00 95.75 91 GLU A N 1
ATOM 640 C CA . GLU A 1 91 ? -5.684 0.059 -10.400 1.00 95.75 91 GLU A CA 1
ATOM 641 C C . GLU A 1 91 ? -6.102 1.102 -11.441 1.00 95.75 91 GLU A C 1
ATOM 643 O O . GLU A 1 91 ? -7.290 1.348 -11.621 1.00 95.75 91 GLU A O 1
ATOM 648 N N . GLU A 1 92 ? -5.129 1.695 -12.129 1.00 93.44 92 GLU A N 1
ATOM 649 C CA . GLU A 1 92 ? -5.338 2.717 -13.156 1.00 93.44 92 GLU A CA 1
ATOM 650 C C . GLU A 1 92 ? -4.506 2.396 -14.397 1.00 93.44 92 GLU A C 1
ATOM 652 O O . GLU A 1 92 ? -3.319 2.062 -14.321 1.00 93.44 92 GLU A O 1
ATOM 657 N N . ARG A 1 93 ? -5.132 2.486 -15.573 1.00 87.44 93 ARG A N 1
ATOM 658 C CA . ARG A 1 93 ? -4.454 2.325 -16.865 1.00 87.44 93 ARG A CA 1
ATOM 659 C C . ARG A 1 93 ? -4.965 3.407 -17.823 1.00 87.44 93 ARG A C 1
ATOM 661 O O . ARG A 1 93 ? -6.136 3.349 -18.195 1.00 87.44 93 ARG A O 1
ATOM 668 N N . PRO A 1 94 ? -4.125 4.355 -18.286 1.00 89.38 94 PRO A N 1
ATOM 669 C CA . PRO A 1 94 ? -2.669 4.459 -18.108 1.00 89.38 94 PRO A CA 1
ATOM 670 C C . PRO A 1 94 ? -2.250 4.928 -16.700 1.00 89.38 94 PRO A C 1
ATOM 672 O O . PRO A 1 94 ? -3.094 5.143 -15.840 1.00 89.38 94 PRO A O 1
ATOM 675 N N . ARG A 1 95 ? -0.934 5.079 -16.476 1.00 91.69 95 ARG A N 1
ATOM 676 C CA . ARG A 1 95 ? -0.357 5.624 -15.233 1.00 91.69 95 ARG A CA 1
ATOM 677 C C . ARG A 1 95 ? -1.028 6.948 -14.851 1.00 91.69 95 ARG A C 1
ATOM 679 O O . ARG A 1 95 ? -1.086 7.852 -15.682 1.00 91.69 95 ARG A O 1
ATOM 686 N N . ALA A 1 96 ? -1.490 7.041 -13.607 1.00 94.62 96 ALA A N 1
ATOM 687 C CA . ALA A 1 96 ? -2.213 8.189 -13.069 1.00 94.62 96 ALA A CA 1
ATOM 688 C C . ALA A 1 96 ? -1.960 8.345 -11.554 1.00 94.62 96 ALA A C 1
ATOM 690 O O . ALA A 1 96 ? -1.418 7.434 -10.915 1.00 94.62 96 ALA A O 1
ATOM 691 N N . PRO A 1 97 ? -2.328 9.484 -10.942 1.00 95.31 97 PRO A N 1
ATOM 692 C CA . PRO A 1 97 ? -2.407 9.590 -9.487 1.00 95.31 97 PRO A CA 1
ATOM 693 C C . PRO A 1 97 ? -3.348 8.519 -8.920 1.00 95.31 97 PRO A C 1
ATOM 695 O O . PRO A 1 97 ? -4.474 8.383 -9.394 1.00 95.31 97 PRO A O 1
ATOM 698 N N . LEU A 1 98 ? -2.896 7.765 -7.914 1.00 97.06 98 LEU A N 1
ATOM 699 C CA . LEU A 1 98 ? -3.726 6.754 -7.256 1.00 97.06 98 LEU A CA 1
ATOM 700 C C . LEU A 1 98 ? -4.289 7.307 -5.948 1.00 97.06 98 LEU A C 1
ATOM 702 O O . LEU A 1 98 ? -3.620 8.042 -5.223 1.00 97.06 98 LEU A O 1
ATOM 706 N N . SER A 1 99 ? -5.503 6.882 -5.624 1.00 97.94 99 SER A N 1
ATOM 707 C CA . SER A 1 99 ? -6.105 7.084 -4.311 1.00 97.94 99 SER A CA 1
ATOM 708 C C . SER A 1 99 ? -6.838 5.818 -3.902 1.00 97.94 99 SER A C 1
ATOM 710 O O . SER A 1 99 ? -7.316 5.080 -4.765 1.00 97.94 99 SER A O 1
ATOM 712 N N . PHE A 1 100 ? -6.914 5.543 -2.607 1.00 98.00 100 PHE A N 1
ATOM 713 C CA . PHE A 1 100 ? -7.637 4.381 -2.105 1.00 98.00 100 PHE A CA 1
ATOM 714 C C . PHE A 1 100 ? -8.206 4.625 -0.716 1.00 98.00 100 PHE A C 1
ATOM 716 O O . PHE A 1 100 ? -7.785 5.523 0.009 1.00 98.00 100 PHE A O 1
ATOM 723 N N . THR A 1 101 ? -9.159 3.785 -0.331 1.00 98.25 101 THR A N 1
ATOM 724 C CA . THR A 1 101 ? -9.690 3.747 1.029 1.00 98.25 101 THR A CA 1
ATOM 725 C C . THR A 1 101 ? -9.021 2.621 1.807 1.00 98.25 101 THR A C 1
ATOM 727 O O . THR A 1 101 ? -8.914 1.502 1.305 1.00 98.25 101 THR A O 1
ATOM 730 N N . VAL A 1 102 ? -8.569 2.907 3.029 1.00 98.06 102 VAL A N 1
ATOM 731 C CA . VAL A 1 102 ? -7.967 1.901 3.915 1.00 98.06 102 VAL A CA 1
ATOM 732 C C . VAL A 1 102 ? -8.990 0.792 4.189 1.00 98.06 102 VAL A C 1
ATOM 734 O O . VAL A 1 102 ? -10.105 1.111 4.620 1.00 98.06 102 VAL A O 1
ATOM 737 N N . PRO A 1 103 ? -8.648 -0.486 3.941 1.00 97.44 103 PRO A N 1
ATOM 738 C CA . PRO A 1 103 ? -9.567 -1.599 4.146 1.00 97.44 103 PRO A CA 1
ATOM 739 C C . PRO A 1 103 ? -9.893 -1.797 5.632 1.00 97.44 103 PRO A C 1
ATOM 741 O O . PRO A 1 103 ? -9.198 -1.287 6.512 1.00 97.44 103 PRO A O 1
ATOM 744 N N . ASP A 1 104 ? -10.945 -2.568 5.907 1.00 96.69 104 ASP A N 1
ATOM 745 C CA . ASP A 1 104 ? -11.221 -3.066 7.256 1.00 96.69 104 ASP A CA 1
ATOM 746 C C . ASP A 1 104 ? -10.145 -4.086 7.642 1.00 96.69 104 ASP A C 1
ATOM 748 O O . ASP A 1 104 ? -10.194 -5.246 7.236 1.00 96.69 104 ASP A O 1
ATOM 752 N N . ALA A 1 105 ? -9.113 -3.606 8.330 1.00 95.25 105 ALA A N 1
ATOM 753 C CA . ALA A 1 105 ? -7.944 -4.370 8.732 1.00 95.25 105 ALA A CA 1
ATOM 754 C C . ALA A 1 105 ? -7.668 -4.146 10.228 1.00 95.25 105 ALA A C 1
ATOM 756 O O . ALA A 1 105 ? -7.929 -3.052 10.744 1.00 95.25 105 ALA A O 1
ATOM 757 N N . PRO A 1 106 ? -7.114 -5.139 10.946 1.00 95.56 106 PRO A N 1
ATOM 758 C CA . PRO A 1 106 ? -6.690 -4.961 12.329 1.00 95.56 106 PRO A CA 1
ATOM 759 C C . PRO A 1 106 ? -5.662 -3.845 12.500 1.00 95.56 106 PRO A C 1
ATOM 761 O O . PRO A 1 106 ? -4.929 -3.501 11.572 1.00 95.56 106 PRO A O 1
ATOM 764 N N . LEU A 1 107 ? -5.547 -3.344 13.730 1.00 95.50 107 LEU A N 1
ATOM 765 C CA . LEU A 1 107 ? -4.525 -2.368 14.104 1.00 95.50 107 LEU A CA 1
ATOM 766 C C . LEU A 1 107 ? -3.124 -2.897 13.797 1.00 95.50 107 LEU A C 1
ATOM 768 O O . LEU A 1 107 ? -2.785 -4.027 14.149 1.00 95.50 107 LEU A O 1
ATOM 772 N N . GLY A 1 108 ? -2.287 -2.060 13.192 1.00 94.62 108 GLY A N 1
ATOM 773 C CA . GLY A 1 108 ? -0.927 -2.455 12.854 1.00 94.62 108 GLY A CA 1
ATOM 774 C C . GLY A 1 108 ? -0.342 -1.682 11.686 1.00 94.62 108 GLY A C 1
ATOM 775 O O . GLY A 1 108 ? -0.978 -0.818 11.090 1.00 94.62 108 GLY A O 1
ATOM 776 N N . ARG A 1 109 ? 0.910 -2.002 11.364 1.00 95.00 109 ARG A N 1
ATOM 777 C CA . ARG A 1 109 ? 1.652 -1.384 10.266 1.00 95.00 109 ARG A CA 1
ATOM 778 C C . ARG A 1 109 ? 1.635 -2.306 9.055 1.00 95.00 109 ARG A C 1
ATOM 780 O O . ARG A 1 109 ? 2.143 -3.422 9.142 1.00 95.00 109 ARG A O 1
ATOM 787 N N . TYR A 1 110 ? 1.088 -1.834 7.944 1.00 95.12 110 TYR A N 1
ATOM 788 C CA . TYR A 1 110 ? 0.916 -2.601 6.716 1.00 95.12 110 TYR A CA 1
ATOM 789 C C . TYR A 1 110 ? 1.809 -2.066 5.615 1.00 95.12 110 TYR A C 1
ATOM 791 O O . TYR A 1 110 ? 1.950 -0.857 5.434 1.00 95.12 110 TYR A O 1
ATOM 799 N N . LEU A 1 111 ? 2.413 -2.987 4.873 1.00 94.44 111 LEU A N 1
ATOM 800 C CA . LEU A 1 111 ? 3.158 -2.670 3.667 1.00 94.44 111 LEU A CA 1
ATOM 801 C C . LEU A 1 111 ? 2.185 -2.343 2.527 1.00 94.44 111 LEU A C 1
ATOM 803 O O . LEU A 1 111 ? 1.271 -3.123 2.253 1.00 94.44 111 LEU A O 1
ATOM 807 N N . VAL A 1 112 ? 2.420 -1.228 1.840 1.00 95.62 112 VAL A N 1
ATOM 808 C CA . VAL A 1 112 ? 1.713 -0.843 0.616 1.00 95.62 112 VAL A CA 1
ATOM 809 C C . VAL A 1 112 ? 2.728 -0.750 -0.513 1.00 95.62 112 VAL A C 1
ATOM 811 O O . VAL A 1 112 ? 3.692 0.008 -0.432 1.00 95.62 112 VAL A O 1
ATOM 814 N N . VAL A 1 113 ? 2.523 -1.534 -1.567 1.00 94.94 113 VAL A N 1
ATOM 815 C CA . VAL A 1 113 ? 3.395 -1.567 -2.747 1.00 94.94 113 VAL A CA 1
ATOM 816 C C . VAL A 1 113 ? 2.705 -0.869 -3.907 1.00 94.94 113 VAL A C 1
ATOM 818 O O . VAL A 1 113 ? 1.540 -1.132 -4.188 1.00 94.94 113 VAL A O 1
ATOM 821 N N . ILE A 1 114 ? 3.433 0.018 -4.577 1.00 95.44 114 ILE A N 1
ATOM 822 C CA . ILE A 1 114 ? 2.934 0.885 -5.643 1.00 95.44 114 ILE A CA 1
ATOM 823 C C . ILE A 1 114 ? 3.721 0.574 -6.909 1.00 95.44 114 ILE A C 1
ATOM 825 O O . ILE A 1 114 ? 4.920 0.846 -6.985 1.00 95.44 114 ILE A O 1
ATOM 829 N N . TYR A 1 115 ? 3.052 0.026 -7.917 1.00 94.38 115 TYR A N 1
ATOM 830 C CA . TYR A 1 115 ? 3.648 -0.241 -9.220 1.00 94.38 115 TYR A CA 1
ATOM 831 C C . TYR A 1 115 ? 3.445 0.955 -10.142 1.00 94.38 115 TYR A C 1
ATOM 833 O O . TYR A 1 115 ? 2.345 1.500 -10.238 1.00 94.38 115 TYR A O 1
ATOM 841 N N . ASN A 1 116 ? 4.490 1.343 -10.872 1.00 92.00 116 ASN A N 1
ATOM 842 C CA . ASN A 1 116 ? 4.424 2.459 -11.826 1.00 92.00 116 ASN A CA 1
ATOM 843 C C . ASN A 1 116 ? 4.107 2.021 -13.269 1.00 92.00 116 ASN A C 1
ATOM 845 O O . ASN A 1 116 ? 4.004 2.866 -14.156 1.00 92.00 116 ASN A O 1
ATOM 849 N N . GLY A 1 117 ? 3.975 0.710 -13.506 1.00 90.06 117 GLY A N 1
ATOM 850 C CA . GLY A 1 117 ? 3.652 0.122 -14.810 1.00 90.06 117 GLY A CA 1
ATOM 851 C C . GLY A 1 117 ? 4.841 -0.033 -15.762 1.00 90.06 117 GLY A C 1
ATOM 852 O O . GLY A 1 117 ? 4.674 -0.567 -16.856 1.00 90.06 117 GLY A O 1
ATOM 853 N N . SER A 1 118 ? 6.042 0.392 -15.364 1.00 88.69 118 SER A N 1
ATOM 854 C CA . SER A 1 118 ? 7.266 0.155 -16.136 1.00 88.69 118 SER A CA 1
ATOM 855 C C . SER A 1 118 ? 7.839 -1.248 -15.884 1.00 88.69 118 SER A C 1
ATOM 857 O O . SER A 1 118 ? 7.338 -1.998 -15.044 1.00 88.69 118 SER A O 1
ATOM 859 N N . GLU A 1 119 ? 8.845 -1.637 -16.672 1.00 85.94 119 GLU A N 1
ATOM 860 C CA . GLU A 1 119 ? 9.483 -2.964 -16.616 1.00 85.94 119 GLU A CA 1
ATOM 861 C C . GLU A 1 119 ? 8.482 -4.133 -16.659 1.00 85.94 119 GLU A C 1
ATOM 863 O O . GLU A 1 119 ? 8.509 -5.046 -15.837 1.00 85.94 119 GLU A O 1
ATOM 868 N N . SER A 1 120 ? 7.554 -4.094 -17.620 1.00 86.06 120 SER A N 1
ATOM 869 C CA . SER A 1 120 ? 6.481 -5.095 -17.766 1.00 86.06 120 SER A CA 1
ATOM 870 C C . SER A 1 120 ? 5.563 -5.213 -16.539 1.00 86.06 120 SER A C 1
ATOM 872 O O . SER A 1 120 ? 4.977 -6.264 -16.298 1.00 86.06 120 SER A O 1
ATOM 874 N N . GLY A 1 121 ? 5.434 -4.137 -15.756 1.00 84.69 121 GLY A N 1
ATOM 875 C CA . GLY A 1 121 ? 4.612 -4.102 -14.547 1.00 84.69 121 GLY A CA 1
ATOM 876 C C . GLY A 1 121 ? 5.309 -4.647 -13.301 1.00 84.69 121 GLY A C 1
ATOM 877 O O . GLY A 1 121 ? 4.668 -4.763 -12.263 1.00 84.69 121 GLY A O 1
ATOM 878 N N . HIS A 1 122 ? 6.604 -4.967 -13.372 1.00 86.38 122 HIS A N 1
ATOM 879 C CA . HIS A 1 122 ? 7.368 -5.433 -12.215 1.00 86.38 122 HIS A CA 1
ATOM 880 C C . HIS A 1 122 ? 8.008 -4.309 -11.413 1.00 86.38 122 HIS A C 1
ATOM 882 O O . HIS A 1 122 ? 8.418 -4.562 -10.285 1.00 86.38 122 HIS A O 1
ATOM 888 N N . HIS A 1 123 ? 8.069 -3.091 -11.953 1.00 89.31 123 HIS A N 1
ATOM 889 C CA . HIS A 1 123 ? 8.699 -1.984 -11.256 1.00 89.31 123 HIS A CA 1
ATOM 890 C C . HIS A 1 123 ? 7.773 -1.381 -10.193 1.00 89.31 123 HIS A C 1
ATOM 892 O O . HIS A 1 123 ? 6.690 -0.873 -10.511 1.00 89.31 123 HIS A O 1
ATOM 898 N N . TYR A 1 124 ? 8.220 -1.411 -8.935 1.00 91.94 124 TYR A N 1
ATOM 899 C CA . TYR A 1 124 ? 7.494 -0.848 -7.798 1.00 91.94 124 TYR A CA 1
ATOM 900 C C . TYR A 1 124 ? 8.351 0.023 -6.874 1.00 91.94 124 TYR A C 1
ATOM 902 O O . TYR A 1 124 ? 9.574 -0.084 -6.808 1.00 91.94 124 TYR A O 1
ATOM 910 N N . THR A 1 125 ? 7.664 0.874 -6.120 1.00 92.44 125 THR A N 1
ATOM 911 C CA . THR A 1 125 ? 8.121 1.439 -4.846 1.00 92.44 125 THR A CA 1
ATOM 912 C C . THR A 1 125 ? 7.158 0.987 -3.750 1.00 92.44 125 THR A C 1
ATOM 914 O O . THR A 1 125 ? 6.200 0.255 -4.015 1.00 92.44 125 THR A O 1
ATOM 917 N N . TRP A 1 126 ? 7.413 1.362 -2.507 1.00 93.06 126 TRP A N 1
ATOM 918 C CA . TRP A 1 126 ? 6.571 0.966 -1.392 1.00 93.06 126 TRP A CA 1
ATOM 919 C C . TRP A 1 126 ? 6.690 1.948 -0.231 1.00 93.06 126 TRP A C 1
ATOM 921 O O . TRP A 1 126 ? 7.668 2.690 -0.110 1.00 93.06 126 TRP A O 1
ATOM 931 N N . ASP A 1 127 ? 5.683 1.911 0.632 1.00 94.38 127 ASP A N 1
ATOM 932 C CA . ASP A 1 127 ? 5.636 2.646 1.889 1.00 94.38 127 ASP A CA 1
ATOM 933 C C . ASP A 1 127 ? 4.830 1.856 2.931 1.00 94.38 127 ASP A C 1
ATOM 935 O O . ASP A 1 127 ? 4.301 0.778 2.644 1.00 94.38 127 ASP A O 1
ATOM 939 N N . PHE A 1 128 ? 4.747 2.373 4.153 1.00 95.06 128 PHE A N 1
ATOM 940 C CA . PHE A 1 128 ? 3.945 1.786 5.215 1.00 95.06 128 PHE A CA 1
ATOM 941 C C . PHE A 1 128 ? 2.751 2.658 5.571 1.00 95.06 128 PHE A C 1
ATOM 943 O O . PHE A 1 128 ? 2.898 3.856 5.788 1.00 95.06 128 PHE A O 1
ATOM 950 N N . PHE A 1 129 ? 1.599 2.017 5.741 1.00 96.44 129 PHE A N 1
ATOM 951 C CA . PHE A 1 129 ? 0.430 2.633 6.350 1.00 96.44 129 PHE A CA 1
ATOM 952 C C . PHE A 1 129 ? 0.215 2.082 7.762 1.00 96.44 129 PHE A C 1
ATOM 954 O O . PHE A 1 129 ? 0.312 0.870 7.974 1.00 96.44 129 PHE A O 1
ATOM 961 N N . THR A 1 130 ? -0.087 2.942 8.733 1.00 97.06 130 THR A N 1
ATOM 962 C CA . THR A 1 130 ? -0.422 2.517 10.102 1.00 97.06 130 THR A CA 1
ATOM 963 C C . THR A 1 130 ? -1.928 2.580 10.326 1.00 97.06 130 THR A C 1
ATOM 965 O O . THR A 1 130 ? -2.511 3.660 10.332 1.00 97.06 130 THR A O 1
ATOM 968 N N . VAL A 1 131 ? -2.559 1.420 10.521 1.00 97.25 131 VAL A N 1
ATOM 969 C CA . VAL A 1 131 ? -3.979 1.326 10.871 1.00 97.25 131 VAL A CA 1
ATOM 970 C C . VAL A 1 131 ? -4.156 1.654 12.346 1.00 97.25 131 VAL A C 1
ATOM 972 O O . VAL A 1 131 ? -3.613 0.974 13.222 1.00 97.25 131 VAL A O 1
ATOM 975 N N . GLU A 1 132 ? -4.937 2.696 12.600 1.00 97.06 132 GLU A N 1
ATOM 976 C CA . GLU A 1 132 ? -5.221 3.234 13.926 1.00 97.06 132 GLU A CA 1
ATOM 977 C C . GLU A 1 132 ? -6.651 2.901 14.383 1.00 97.06 132 GLU A C 1
ATOM 979 O O . GLU A 1 132 ? -7.508 2.551 13.568 1.00 97.06 132 GLU A O 1
ATOM 984 N N . PRO A 1 133 ? -6.954 2.996 15.690 1.00 95.88 133 PRO A N 1
ATOM 985 C CA . PRO A 1 133 ? -8.312 2.801 16.181 1.00 95.88 133 PRO A CA 1
ATOM 986 C C . PRO A 1 133 ? -9.288 3.805 15.567 1.00 95.88 133 PRO A C 1
ATOM 988 O O . PRO A 1 133 ? -9.035 5.011 15.579 1.00 95.88 133 PRO A O 1
ATOM 991 N N . THR A 1 134 ? -10.446 3.323 15.111 1.00 92.56 134 THR A N 1
ATOM 992 C CA . THR A 1 134 ? -11.555 4.200 14.723 1.00 92.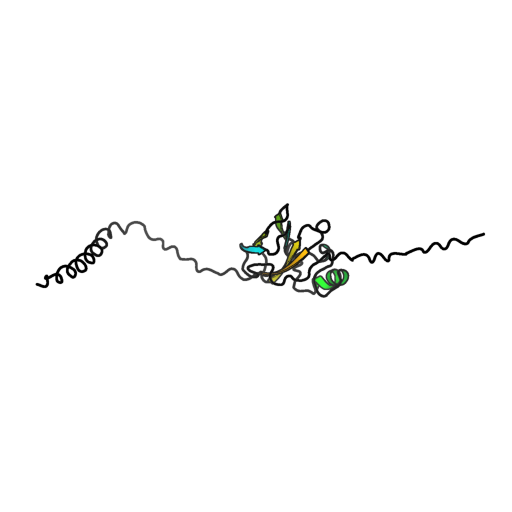56 134 THR A CA 1
ATOM 993 C C . THR A 1 134 ? -11.933 5.085 15.908 1.00 92.56 134 THR A C 1
ATOM 995 O O . THR A 1 134 ? -12.285 4.553 16.968 1.00 92.56 134 THR A O 1
ATOM 998 N N . PRO A 1 135 ? -11.890 6.423 15.764 1.00 86.88 135 PRO A N 1
ATOM 999 C CA . PRO A 1 135 ? -12.317 7.316 16.824 1.00 86.88 135 PRO A CA 1
ATOM 1000 C C . PRO A 1 135 ? -13.758 6.989 17.206 1.00 86.88 135 PRO A C 1
ATOM 1002 O O . PRO A 1 135 ? -14.667 7.045 16.373 1.00 86.88 135 PRO A O 1
ATOM 1005 N N . ILE A 1 136 ? -13.982 6.648 18.474 1.00 83.94 136 ILE A N 1
ATOM 1006 C CA . ILE A 1 136 ? -15.332 6.509 19.012 1.00 83.94 136 ILE A CA 1
ATOM 1007 C C . ILE A 1 136 ? -15.873 7.930 19.144 1.00 83.94 136 ILE A C 1
ATOM 1009 O O . ILE A 1 136 ? -15.714 8.577 20.179 1.00 83.94 136 ILE A O 1
ATOM 1013 N N . LEU A 1 137 ? -16.468 8.450 18.070 1.00 78.50 137 LEU A N 1
ATOM 1014 C CA . LEU A 1 137 ? -17.197 9.705 18.158 1.00 78.50 137 LEU A CA 1
ATOM 1015 C C . LEU A 1 137 ? -18.335 9.489 19.160 1.00 78.50 137 LEU A C 1
ATOM 1017 O O . LEU A 1 137 ? -19.090 8.518 19.012 1.00 78.50 137 LEU A O 1
ATOM 1021 N N . PRO A 1 138 ? -18.476 10.346 20.190 1.00 69.88 138 PRO A N 1
ATOM 1022 C CA . PRO A 1 138 ? -19.640 10.278 21.050 1.00 69.88 138 PRO A CA 1
ATOM 1023 C C . PRO A 1 138 ? -20.850 10.387 20.133 1.00 69.88 138 PRO A C 1
ATOM 1025 O O . PRO A 1 138 ? -20.967 11.356 19.380 1.00 69.88 138 PRO A O 1
ATOM 1028 N N . LYS A 1 139 ? -21.718 9.365 20.150 1.00 66.31 139 LYS A N 1
ATOM 1029 C CA . LYS A 1 139 ? -23.023 9.454 19.499 1.00 66.31 139 LYS A CA 1
ATOM 1030 C C . LYS A 1 139 ? -23.627 10.739 20.034 1.00 66.31 139 LYS A C 1
ATOM 1032 O O . LYS A 1 139 ? -23.965 10.800 21.215 1.00 66.31 139 LYS A O 1
ATOM 1037 N N . THR A 1 140 ? -23.718 11.768 19.197 1.00 60.47 140 THR A N 1
ATOM 1038 C CA . THR A 1 140 ? -24.610 12.876 19.477 1.00 60.47 140 THR A CA 1
ATOM 1039 C C . THR A 1 140 ? -25.944 12.197 19.697 1.00 60.47 140 THR A C 1
ATOM 1041 O O . THR A 1 140 ? -26.498 11.566 18.793 1.00 60.47 140 THR A O 1
ATOM 1044 N N . VAL A 1 141 ? -26.393 12.191 20.953 1.00 55.56 141 VAL A N 1
ATOM 1045 C CA . VAL A 1 141 ? -27.767 11.865 21.279 1.00 55.56 141 VAL A CA 1
ATOM 1046 C C . VAL A 1 141 ? -28.526 12.867 20.441 1.00 55.56 141 VAL A C 1
ATOM 1048 O O . VAL A 1 141 ? -28.528 14.060 20.734 1.00 55.56 141 VAL A O 1
ATOM 1051 N N . ARG A 1 142 ? -29.037 12.398 19.301 1.00 51.84 142 ARG A N 1
ATOM 1052 C CA . ARG A 1 142 ? -30.002 13.122 18.504 1.00 51.84 142 ARG A CA 1
ATOM 1053 C C . ARG A 1 142 ? -31.190 13.182 19.433 1.00 51.84 142 ARG A C 1
ATOM 1055 O O . ARG A 1 142 ? -31.983 12.244 19.479 1.00 51.84 142 ARG A O 1
ATOM 1062 N N . GLU A 1 143 ? -31.184 14.208 20.280 1.00 54.19 143 GLU A N 1
ATOM 1063 C CA . GLU A 1 143 ? -32.291 14.583 21.125 1.00 54.19 143 GLU A CA 1
ATOM 1064 C C . GLU A 1 143 ? -33.503 14.436 20.224 1.00 54.19 143 GLU A C 1
ATOM 1066 O O . GLU A 1 143 ? -33.563 15.012 19.130 1.00 54.19 143 GLU A O 1
ATOM 1071 N N . ALA A 1 144 ? -34.404 13.549 20.630 1.00 49.44 144 ALA A N 1
ATOM 1072 C CA . ALA A 1 144 ? -35.747 13.506 20.113 1.00 49.44 144 ALA A CA 1
ATOM 1073 C C . ALA A 1 144 ? -36.377 14.844 20.510 1.00 49.44 144 ALA A C 1
ATOM 1075 O O . ALA A 1 144 ? -37.114 14.949 21.482 1.00 49.44 144 ALA A O 1
ATOM 1076 N N . GLY A 1 145 ? -35.992 15.897 19.792 1.00 47.94 145 GLY A N 1
ATOM 1077 C CA . GLY A 1 145 ? -36.601 17.200 19.828 1.00 47.94 145 GLY A CA 1
ATOM 1078 C C . GLY A 1 145 ? -37.946 17.027 19.170 1.00 47.94 145 GLY A C 1
ATOM 1079 O O . GLY A 1 145 ? -38.083 17.177 17.959 1.00 47.94 145 GLY A O 1
ATOM 1080 N N . THR A 1 146 ? -38.898 16.611 19.996 1.00 53.84 146 THR A N 1
ATOM 1081 C CA . THR A 1 146 ? -40.331 16.821 19.896 1.00 53.84 146 THR A CA 1
ATOM 1082 C C . THR A 1 146 ? -40.596 18.070 19.064 1.00 53.84 146 THR A C 1
ATOM 1084 O O . THR A 1 146 ? -40.536 19.203 19.544 1.00 53.84 146 THR A O 1
ATOM 1087 N N . GLY A 1 147 ? -40.819 17.860 17.770 1.00 48.75 147 GLY A N 1
ATOM 1088 C CA . GLY A 1 147 ? -41.209 18.911 16.855 1.00 48.75 147 GLY A CA 1
ATOM 1089 C C . GLY A 1 147 ? -42.621 19.331 17.212 1.00 48.75 147 GLY A C 1
ATOM 1090 O O . GLY A 1 147 ? -43.548 18.693 16.743 1.00 48.75 147 GLY A O 1
ATOM 1091 N N . TRP A 1 148 ? -42.758 20.344 18.076 1.00 51.56 148 TRP A N 1
ATOM 1092 C CA . TRP A 1 148 ? -43.959 21.175 18.282 1.00 51.56 148 TRP A CA 1
ATOM 1093 C C . TRP A 1 148 ? -43.696 22.303 19.301 1.00 51.56 148 TRP A C 1
ATOM 1095 O O . TRP A 1 148 ? -44.420 22.471 20.276 1.00 51.56 148 TRP A O 1
ATOM 1105 N N . GLY A 1 149 ? -42.625 23.082 19.100 1.00 47.50 149 GLY A N 1
ATOM 1106 C CA . GLY A 1 149 ? -42.206 24.088 20.089 1.00 47.50 149 GLY A CA 1
ATOM 1107 C C . GLY A 1 149 ? -41.767 25.461 19.584 1.00 47.50 149 GLY A C 1
ATOM 1108 O O . GLY A 1 149 ? -41.495 26.314 20.417 1.00 47.50 149 GLY A O 1
ATOM 1109 N N . TRP A 1 150 ? -41.699 25.730 18.273 1.00 44.91 150 TRP A N 1
ATOM 1110 C CA . TRP A 1 150 ? -41.194 27.025 17.784 1.00 44.91 150 TRP A CA 1
ATOM 1111 C C . TRP A 1 150 ? -42.050 27.627 16.665 1.00 44.91 150 TRP A C 1
ATOM 1113 O O . 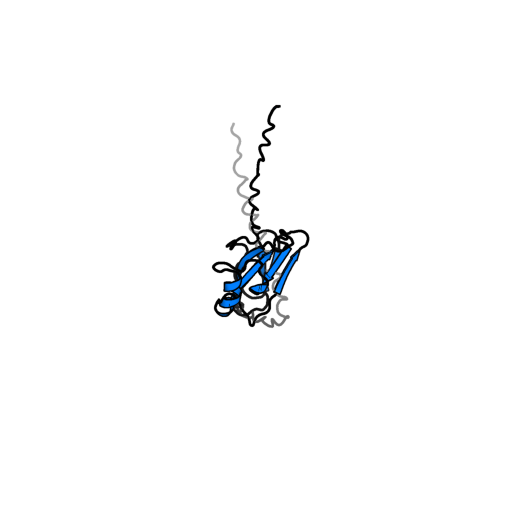TRP A 1 150 ? -41.594 27.886 15.559 1.00 44.91 150 TRP A O 1
ATOM 1123 N N . VAL A 1 151 ? -43.298 27.934 17.022 1.00 49.66 151 VAL A N 1
ATOM 1124 C CA . VAL A 1 151 ? -44.116 29.000 16.404 1.00 49.66 151 VAL A CA 1
ATOM 1125 C C . VAL A 1 151 ? -43.730 30.387 16.983 1.00 49.66 151 VAL A C 1
ATOM 1127 O O . VAL A 1 151 ? -44.407 31.381 16.765 1.00 49.66 151 VAL A O 1
ATOM 1130 N N . GLY A 1 152 ? -42.614 30.510 17.715 1.00 49.88 152 GLY A N 1
ATOM 1131 C CA . GLY A 1 152 ? -42.404 31.632 18.637 1.00 49.88 152 GLY A CA 1
ATOM 1132 C C . GLY A 1 152 ? -41.066 32.370 18.605 1.00 49.88 152 GLY A C 1
ATOM 1133 O O . GLY A 1 152 ? -40.704 32.881 19.650 1.00 49.88 152 GLY A O 1
ATOM 1134 N N . VAL A 1 153 ? -40.316 32.466 17.496 1.00 45.84 153 VAL A N 1
ATOM 1135 C CA . VAL A 1 153 ? -39.208 33.457 17.385 1.00 45.84 153 VAL A CA 1
ATOM 1136 C C . VAL A 1 153 ? -39.102 33.997 15.956 1.00 45.84 153 VAL A C 1
ATOM 1138 O O . VAL A 1 153 ? -38.117 33.801 15.255 1.00 45.84 153 VAL A O 1
ATOM 1141 N N . ALA A 1 154 ? -40.146 34.693 15.512 1.00 47.66 154 ALA A N 1
ATOM 1142 C CA . ALA A 1 154 ? -40.130 35.489 14.282 1.00 47.66 154 ALA A CA 1
ATOM 1143 C C . ALA A 1 154 ? -40.142 37.011 14.550 1.00 47.66 154 ALA A C 1
ATOM 1145 O O . ALA A 1 154 ? -40.423 37.776 13.638 1.00 47.66 154 ALA A O 1
ATOM 1146 N N . VAL A 1 155 ? -39.864 37.487 15.779 1.00 51.50 155 VAL A N 1
ATOM 1147 C CA . VAL A 1 155 ? -40.126 38.908 16.132 1.00 51.50 155 VAL A CA 1
ATOM 1148 C C . VAL A 1 155 ? -38.942 39.692 16.727 1.00 51.50 155 VAL A C 1
ATOM 1150 O O . VAL A 1 155 ? -39.000 40.915 16.759 1.00 51.50 155 VAL A O 1
ATOM 1153 N N . VAL A 1 156 ? -37.814 39.086 17.119 1.00 49.00 156 VAL A N 1
ATOM 1154 C CA . VAL A 1 156 ? -36.755 39.855 17.833 1.00 49.00 156 VAL A CA 1
ATOM 1155 C C . VAL A 1 156 ? -35.527 40.205 16.964 1.00 49.00 156 VAL A C 1
ATOM 1157 O O . VAL A 1 156 ? -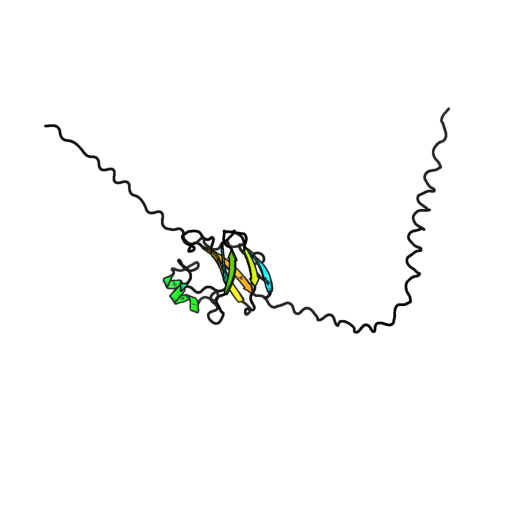34.715 41.047 17.335 1.00 49.00 156 VAL A O 1
ATOM 1160 N N . GLY A 1 157 ? -35.412 39.655 15.751 1.00 41.69 157 GLY A N 1
ATOM 1161 C CA . GLY A 1 157 ? -34.224 39.805 14.892 1.00 41.69 157 GLY A CA 1
ATOM 1162 C C . GLY A 1 157 ? -34.254 40.921 13.839 1.00 41.69 157 GLY A C 1
ATOM 1163 O O . GLY A 1 157 ? -33.355 40.970 13.008 1.00 41.69 157 GLY A O 1
ATOM 1164 N N . SER A 1 158 ? -35.262 41.799 13.822 1.00 45.19 158 SER A N 1
ATOM 1165 C CA . SER A 1 158 ? -35.402 42.845 12.782 1.00 45.19 158 SER A CA 1
ATOM 1166 C C . SER A 1 158 ? -35.144 44.273 13.285 1.00 45.19 158 SER A C 1
ATOM 1168 O O . SER A 1 158 ? -35.180 45.216 12.499 1.00 45.19 158 SER A O 1
ATOM 1170 N N . GLY A 1 159 ? -34.855 44.457 14.580 1.00 43.09 159 GLY A N 1
ATOM 1171 C CA . GLY A 1 159 ? -34.615 45.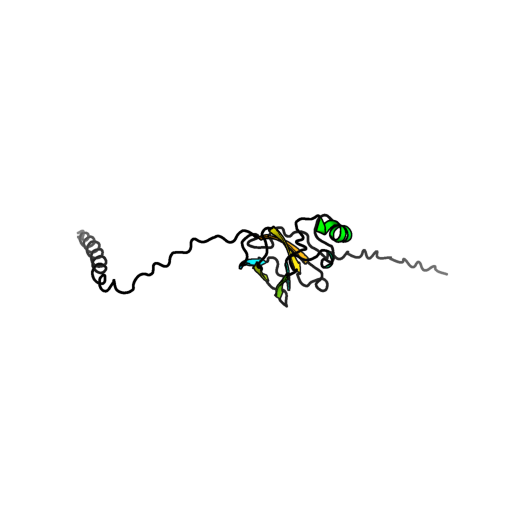778 15.182 1.00 43.09 159 GLY A CA 1
ATOM 1172 C C . GLY A 1 159 ? -33.161 46.270 15.133 1.00 43.09 159 GLY A C 1
ATOM 1173 O O . GLY A 1 159 ? -32.918 47.469 15.239 1.00 43.09 159 GLY A O 1
ATOM 1174 N N . ALA A 1 160 ? -32.180 45.382 14.942 1.00 48.78 160 ALA A N 1
ATOM 1175 C CA . ALA A 1 160 ? -30.761 45.742 15.066 1.00 48.78 160 ALA A CA 1
ATOM 1176 C C . ALA A 1 160 ? -30.112 46.265 13.768 1.00 48.78 160 ALA A C 1
ATOM 1178 O O . ALA A 1 160 ? -29.059 46.896 13.826 1.00 48.78 160 ALA A O 1
ATOM 1179 N N . ILE A 1 161 ? -30.738 46.069 12.601 1.00 53.38 161 ILE A N 1
ATOM 1180 C CA . ILE A 1 161 ? -30.156 46.473 11.304 1.00 53.38 161 ILE A CA 1
ATOM 1181 C C . ILE A 1 161 ? -30.537 47.917 10.915 1.00 53.38 161 ILE A C 1
ATOM 1183 O O . ILE A 1 161 ? -29.792 48.577 10.196 1.00 53.38 161 ILE A O 1
ATOM 1187 N N . PHE A 1 162 ? -31.612 48.485 11.475 1.00 51.41 162 PHE A N 1
ATOM 1188 C CA . PHE A 1 162 ? -32.002 49.880 11.207 1.00 51.41 162 PHE A CA 1
ATOM 1189 C C . PHE A 1 162 ? -31.402 50.916 12.182 1.00 51.41 162 PHE A C 1
ATOM 1191 O O . PHE A 1 162 ? -31.402 52.108 11.879 1.00 51.41 162 PHE A O 1
ATOM 1198 N N . GLY A 1 163 ? -30.825 50.498 13.317 1.00 47.97 163 GLY A N 1
ATOM 1199 C CA . GLY A 1 163 ? -30.237 51.414 14.311 1.00 47.97 163 GLY A CA 1
ATOM 1200 C C . GLY A 1 163 ? -28.822 51.917 13.983 1.00 47.97 163 GLY A C 1
ATOM 1201 O O . GLY A 1 163 ? -28.464 53.039 14.342 1.00 47.97 163 GLY A O 1
ATOM 1202 N N . ALA A 1 164 ? -28.015 51.132 13.261 1.00 49.72 164 ALA A N 1
ATOM 1203 C CA . ALA A 1 164 ? -26.615 51.478 12.982 1.00 49.72 164 ALA A CA 1
ATOM 1204 C C . ALA A 1 164 ? -26.438 52.482 11.820 1.00 49.72 164 ALA A C 1
ATOM 1206 O O . ALA A 1 164 ? -25.439 53.201 11.767 1.00 49.72 164 ALA A O 1
ATOM 1207 N N . GLY A 1 165 ? -27.421 52.598 10.918 1.00 48.69 165 GLY A N 1
ATOM 1208 C CA . GLY A 1 165 ? -27.374 53.534 9.785 1.00 48.69 165 GLY A CA 1
ATOM 1209 C C . GLY A 1 165 ? -27.644 55.001 10.152 1.00 48.69 165 GLY A C 1
ATOM 1210 O O . GLY A 1 165 ? -27.159 55.907 9.474 1.00 48.69 165 GLY A O 1
ATOM 1211 N N . TYR A 1 166 ? -28.367 55.267 11.247 1.00 53.47 166 TYR A N 1
ATOM 1212 C CA . TYR A 1 166 ? -28.796 56.628 11.607 1.00 53.47 166 TYR A CA 1
ATOM 1213 C C . TYR A 1 166 ? -27.699 57.461 12.301 1.00 53.47 166 TYR A C 1
ATOM 1215 O O . TYR A 1 166 ? -27.672 58.687 12.178 1.00 53.47 166 TYR A O 1
ATOM 1223 N N . LEU A 1 167 ? -26.733 56.825 12.975 1.00 53.91 167 LEU A N 1
ATOM 1224 C CA . LEU A 1 167 ? -25.669 57.539 13.701 1.00 53.91 167 LEU A CA 1
ATOM 1225 C C . LEU A 1 167 ? -24.462 57.926 12.828 1.00 53.91 167 LEU A C 1
ATOM 1227 O O . LEU A 1 167 ? -23.745 58.870 13.163 1.00 53.91 167 LEU A O 1
ATOM 1231 N N . ILE A 1 168 ? -24.269 57.285 11.671 1.00 55.62 168 ILE A N 1
ATOM 1232 C CA . ILE A 1 168 ? -23.154 57.594 10.754 1.00 55.62 168 ILE A CA 1
ATOM 1233 C C . ILE A 1 168 ? -23.511 58.741 9.781 1.00 55.62 168 ILE A C 1
ATOM 1235 O O . ILE A 1 168 ? -22.628 59.482 9.344 1.00 55.62 168 ILE A O 1
ATOM 1239 N N . GLY A 1 169 ? -24.800 58.986 9.515 1.00 50.88 169 GLY A N 1
ATOM 1240 C CA . GLY A 1 169 ? -25.261 60.063 8.624 1.00 50.88 169 GLY A CA 1
ATOM 1241 C C . GLY A 1 169 ? -25.213 61.483 9.212 1.00 50.88 169 GLY A C 1
ATOM 1242 O O . GLY A 1 169 ? -25.187 62.459 8.462 1.00 50.88 169 GLY A O 1
ATOM 1243 N N . ARG A 1 170 ? -25.159 61.639 10.544 1.00 50.38 170 ARG A N 1
ATOM 1244 C CA . ARG A 1 170 ? -25.282 62.957 11.204 1.00 50.38 170 ARG A CA 1
ATOM 1245 C C . ARG A 1 170 ? -23.954 63.709 11.391 1.00 50.38 170 ARG A C 1
ATOM 1247 O O . ARG A 1 170 ? -23.975 64.891 11.718 1.00 50.38 170 ARG A O 1
ATOM 1254 N N . ARG A 1 171 ? -22.798 63.076 11.137 1.00 54.03 171 ARG A N 1
ATOM 1255 C CA . ARG A 1 171 ? -21.460 63.693 11.313 1.00 54.03 171 ARG A CA 1
ATOM 1256 C C . ARG A 1 171 ? -20.851 64.341 10.060 1.00 54.03 171 ARG A C 1
ATOM 1258 O O . ARG A 1 171 ? -19.785 64.932 10.163 1.00 54.03 171 ARG A O 1
ATOM 1265 N N . ARG A 1 172 ? -21.503 64.294 8.888 1.00 54.69 172 ARG A N 1
ATOM 1266 C CA . ARG A 1 172 ? -20.946 64.843 7.625 1.00 54.69 172 ARG A CA 1
ATOM 1267 C C . ARG A 1 172 ? -21.588 66.146 7.116 1.00 54.69 172 ARG A C 1
ATOM 1269 O O . ARG A 1 172 ? -21.382 66.503 5.962 1.00 54.69 172 ARG A O 1
ATOM 1276 N N . ARG A 1 173 ? -22.347 66.881 7.943 1.00 56.62 173 ARG A N 1
ATOM 1277 C CA . ARG A 1 173 ? -23.001 68.152 7.540 1.00 56.62 173 ARG A CA 1
ATOM 1278 C C . ARG A 1 173 ? -22.579 69.406 8.312 1.00 56.62 173 ARG A C 1
ATOM 1280 O O . ARG A 1 173 ? -23.278 70.408 8.257 1.00 56.62 173 ARG A O 1
ATOM 1287 N N . VAL A 1 174 ? -21.431 69.396 8.986 1.00 56.09 174 VAL A N 1
ATOM 1288 C CA . VAL A 1 174 ? -20.908 70.601 9.656 1.00 56.09 174 VAL A CA 1
ATOM 1289 C C . VAL A 1 174 ? -19.417 70.730 9.372 1.00 56.09 174 VAL A C 1
ATOM 1291 O O . VAL A 1 174 ? -18.617 70.402 10.232 1.00 56.09 174 VAL A O 1
ATOM 1294 N N . SER A 1 175 ? -19.041 71.096 8.140 1.00 55.91 175 SER A N 1
ATOM 1295 C CA . SER A 1 175 ? -17.704 71.623 7.776 1.00 55.91 175 SER A CA 1
ATOM 1296 C C . SER A 1 175 ? -17.652 72.013 6.289 1.00 55.91 175 SER A C 1
ATOM 1298 O O . SER A 1 175 ? -16.913 71.418 5.512 1.00 55.91 175 SER A O 1
ATOM 1300 N N . ARG A 1 176 ? -18.464 72.987 5.863 1.00 51.78 176 ARG A N 1
ATOM 1301 C CA . ARG A 1 176 ? -18.159 73.839 4.697 1.00 51.78 176 ARG A CA 1
ATOM 1302 C C . ARG A 1 176 ? -18.767 75.213 4.950 1.00 51.78 176 ARG A C 1
ATOM 1304 O O . ARG A 1 176 ? -19.940 75.427 4.668 1.00 51.78 176 ARG A O 1
ATOM 1311 N N . LEU A 1 177 ? -17.969 76.110 5.518 1.00 58.41 177 LEU A N 1
ATOM 1312 C CA . LEU A 1 177 ? -18.178 77.548 5.381 1.00 58.41 177 LEU A CA 1
ATOM 1313 C C . LEU A 1 177 ? -17.101 78.082 4.422 1.00 58.41 177 LEU A C 1
ATOM 1315 O O . LEU A 1 177 ? -15.966 77.602 4.485 1.00 58.41 177 LEU A O 1
ATOM 1319 N N . PRO A 1 178 ? -17.457 78.997 3.507 1.00 56.34 178 PRO A N 1
ATOM 1320 C CA . PRO A 1 178 ? -16.537 79.573 2.535 1.00 56.34 178 PRO A CA 1
ATOM 1321 C C . PRO A 1 178 ? -15.624 80.625 3.179 1.00 56.34 178 PRO A C 1
ATOM 1323 O O . PRO A 1 178 ? -16.045 81.370 4.063 1.00 56.34 178 PRO A O 1
ATOM 1326 N N . VAL A 1 179 ? -14.382 80.677 2.702 1.00 54.75 179 VAL A N 1
ATOM 1327 C CA . VAL A 1 179 ? -13.423 81.756 2.963 1.00 54.75 179 VAL A CA 1
ATOM 1328 C C . VAL A 1 179 ? -13.669 82.843 1.915 1.00 54.75 179 VAL A C 1
ATOM 1330 O O . VAL A 1 179 ? -13.647 82.539 0.722 1.00 54.75 179 VAL A O 1
ATOM 1333 N N . ASN A 1 180 ? -13.935 84.065 2.379 1.00 59.44 180 ASN A N 1
ATOM 1334 C CA . ASN A 1 180 ? -13.707 85.308 1.637 1.00 59.44 180 ASN A CA 1
ATOM 1335 C C . ASN A 1 180 ? -12.338 85.852 2.039 1.00 59.44 180 ASN A C 1
ATOM 1337 O O . ASN A 1 180 ? -12.014 85.724 3.244 1.00 59.44 180 ASN A O 1
#

Radius of gyration: 33.82 Å; chains: 1; bounding box: 96×103×70 Å

Secondary structure (DSSP, 8-state):
--------------------EEEE-SS-EESSEE-TT-EEEEEEEEEEEEES--GGGSSS-STTS-HHHHHHHGGGSTT--TTSPPEEEEEEEEEEEEEEEPPS--SEEEEEEEE-S-GGGT-EEEEEEEE-PPP-----------S---S--SSSSSSSTTTHHHHHGGGSSS------